Protein AF-A0A7S4VZK6-F1 (afdb_monomer_lite)

Organism: NCBI:txid311494

Foldseek 3Di:
DDDDDDDPDADDEWEKEWEWDQDPVGIDIDIDTDAPCVRCVVQQQWWWWKKKKFWDDPDPCCVVPPPPPDDIWIKMWTAIPNNQKIWIWTDDVPYIYIYIYGHPVSVVQCLQAPSVRHGDDDDPDDDRPIDPMDTEDVVNPHHIGGSNVVVVVSD

Structure (mmCIF, N/CA/C/O backbone):
data_AF-A0A7S4VZK6-F1
#
_entry.id   AF-A0A7S4VZK6-F1
#
loop_
_atom_site.group_PDB
_atom_site.id
_atom_site.type_symbol
_atom_site.label_atom_id
_atom_site.label_alt_id
_atom_site.label_comp_id
_atom_site.label_asym_id
_atom_site.label_entity_id
_atom_site.label_seq_id
_atom_site.pdbx_PDB_ins_code
_atom_site.Cartn_x
_atom_site.Cartn_y
_atom_site.Cartn_z
_atom_site.occupancy
_atom_site.B_iso_or_equiv
_atom_site.auth_seq_id
_atom_site.auth_comp_id
_atom_site.auth_asym_id
_atom_site.auth_atom_id
_atom_site.pdbx_PDB_model_num
ATOM 1 N N . ALA A 1 1 ? 30.284 16.321 28.742 1.00 43.38 1 ALA A N 1
ATOM 2 C CA . ALA A 1 1 ? 28.969 16.640 28.155 1.00 43.38 1 ALA A CA 1
ATOM 3 C C . ALA A 1 1 ? 28.999 16.219 26.691 1.00 43.38 1 ALA A C 1
ATOM 5 O O . ALA A 1 1 ? 29.716 16.834 25.916 1.00 43.38 1 ALA A O 1
ATOM 6 N N . GLY A 1 2 ? 28.352 15.102 26.349 1.00 39.62 2 GLY A N 1
ATOM 7 C CA . GLY A 1 2 ? 28.251 14.635 24.964 1.00 39.62 2 GLY A CA 1
ATOM 8 C C . GLY A 1 2 ? 27.077 15.323 24.277 1.00 39.62 2 GLY A C 1
ATOM 9 O O . GLY A 1 2 ? 25.984 15.356 24.839 1.00 39.62 2 GLY A O 1
ATOM 10 N N . ALA A 1 3 ? 27.309 15.902 23.101 1.00 39.16 3 ALA A N 1
ATOM 11 C CA . ALA A 1 3 ? 26.239 16.422 22.262 1.00 39.16 3 ALA A CA 1
ATOM 12 C C . ALA A 1 3 ? 25.352 15.256 21.781 1.00 39.16 3 ALA A C 1
ATOM 14 O O . ALA A 1 3 ? 25.894 14.203 21.429 1.00 39.16 3 ALA A O 1
ATOM 15 N N . PRO A 1 4 ? 24.017 15.404 21.752 1.00 44.56 4 PRO A N 1
ATOM 16 C CA . PRO A 1 4 ? 23.155 14.423 21.111 1.00 44.56 4 PRO A CA 1
ATOM 17 C C . PRO A 1 4 ? 23.521 14.372 19.625 1.00 44.56 4 PRO A C 1
ATOM 19 O O . PRO A 1 4 ? 23.478 15.388 18.931 1.00 44.56 4 PRO A O 1
ATOM 22 N N . GLY A 1 5 ? 23.952 13.196 19.165 1.00 41.06 5 GLY A N 1
ATOM 23 C CA . GLY A 1 5 ? 24.330 12.971 17.776 1.00 41.06 5 GLY A CA 1
ATOM 24 C C . GLY A 1 5 ? 23.175 13.345 16.857 1.00 41.06 5 GLY A C 1
ATOM 25 O O . GLY A 1 5 ? 22.065 12.839 17.020 1.00 41.06 5 GLY A O 1
ATOM 26 N N . ALA A 1 6 ? 23.442 14.246 15.912 1.00 45.28 6 ALA A N 1
ATOM 27 C CA . ALA A 1 6 ? 22.531 14.541 14.823 1.00 45.28 6 ALA A CA 1
ATOM 28 C C . ALA A 1 6 ? 22.224 13.224 14.100 1.00 45.28 6 ALA A C 1
ATOM 30 O O . ALA A 1 6 ? 23.112 12.611 13.504 1.00 45.28 6 ALA A O 1
ATOM 31 N N . GLY A 1 7 ? 20.978 12.762 14.216 1.00 47.03 7 GLY A N 1
ATOM 32 C CA . GLY A 1 7 ? 20.485 11.662 13.400 1.00 47.03 7 GLY A CA 1
ATOM 33 C C . GLY A 1 7 ? 20.680 11.991 11.915 1.00 47.03 7 GLY A C 1
ATOM 34 O O . GLY A 1 7 ? 20.760 13.170 11.556 1.00 47.03 7 GLY A O 1
ATOM 35 N N . PRO A 1 8 ? 2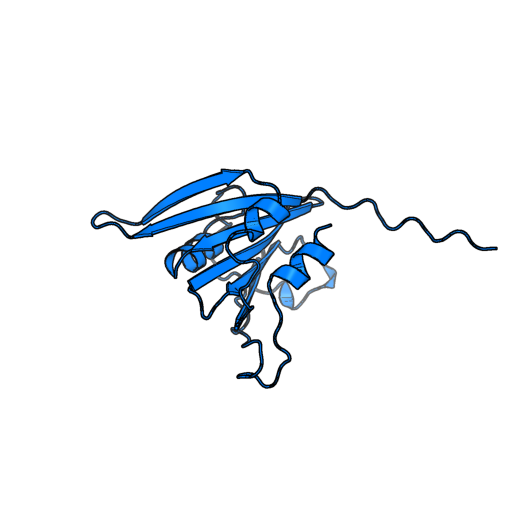0.796 10.975 11.043 1.00 48.97 8 PRO A N 1
ATOM 36 C CA . PRO A 1 8 ? 20.889 11.212 9.608 1.00 48.97 8 PRO A CA 1
ATOM 37 C C . PRO A 1 8 ? 19.735 12.117 9.165 1.00 48.97 8 PRO A C 1
ATOM 39 O O . PRO A 1 8 ? 18.604 11.928 9.616 1.00 48.97 8 PRO A O 1
ATOM 42 N N . ALA A 1 9 ? 20.033 13.101 8.310 1.00 46.31 9 ALA A N 1
ATOM 43 C CA . ALA A 1 9 ? 19.025 14.009 7.774 1.00 46.31 9 ALA A CA 1
ATOM 44 C C . ALA A 1 9 ? 17.827 13.196 7.246 1.00 46.31 9 ALA A C 1
ATOM 46 O O . ALA A 1 9 ? 18.053 12.199 6.543 1.00 46.31 9 ALA A O 1
ATOM 47 N N . PRO A 1 10 ? 16.580 13.566 7.596 1.00 52.97 10 PRO A N 1
ATOM 48 C CA . PRO A 1 10 ? 15.405 12.872 7.095 1.00 52.97 10 PRO A CA 1
ATOM 49 C C . PRO A 1 10 ? 15.469 12.861 5.567 1.00 52.97 10 PRO A C 1
ATOM 51 O O . PRO A 1 10 ? 15.632 13.895 4.919 1.00 52.97 10 PRO A O 1
ATOM 54 N N . ARG A 1 11 ? 15.449 11.654 5.001 1.00 62.22 11 ARG A N 1
ATOM 55 C CA . ARG A 1 11 ? 15.475 11.439 3.555 1.00 62.22 11 ARG A CA 1
ATOM 56 C C . ARG A 1 11 ? 14.173 11.966 2.957 1.00 62.22 11 ARG A C 1
ATOM 58 O O . ARG A 1 11 ? 13.123 11.862 3.581 1.00 62.22 11 ARG A O 1
ATOM 65 N N . GLU A 1 12 ? 14.251 12.510 1.748 1.00 65.38 12 GLU A N 1
ATOM 66 C CA . GLU A 1 12 ? 13.095 13.035 1.020 1.00 65.38 12 GLU A CA 1
ATOM 67 C C . GLU A 1 12 ? 12.010 11.952 0.872 1.00 65.38 12 GLU A C 1
ATOM 69 O O . GLU A 1 12 ? 12.286 10.839 0.421 1.00 65.38 12 GLU A O 1
ATOM 74 N N . VAL A 1 13 ? 10.781 12.252 1.301 1.00 61.28 13 VAL A N 1
ATOM 75 C CA . VAL A 1 13 ? 9.645 11.322 1.237 1.00 61.28 13 VAL A CA 1
ATOM 76 C C . VAL A 1 13 ? 8.732 11.747 0.083 1.00 61.28 13 VAL A C 1
ATOM 78 O O . VAL A 1 13 ? 8.066 12.779 0.159 1.00 61.28 13 VAL A O 1
ATOM 81 N N . GLU A 1 14 ? 8.677 10.953 -0.987 1.00 74.69 14 GLU A N 1
ATOM 82 C CA . GLU A 1 14 ? 7.776 11.171 -2.125 1.00 74.69 14 GLU A CA 1
ATOM 83 C C . GLU A 1 14 ? 6.373 10.666 -1.755 1.00 74.69 14 GLU A C 1
ATOM 85 O O . GLU A 1 14 ? 6.164 9.479 -1.539 1.00 74.69 14 GLU A O 1
ATOM 90 N N . CYS A 1 15 ? 5.376 11.543 -1.660 1.00 80.38 15 CYS A N 1
ATOM 91 C CA . CYS A 1 15 ? 4.028 11.152 -1.244 1.00 80.38 15 CYS A CA 1
ATOM 92 C C . CYS A 1 15 ? 3.012 11.371 -2.370 1.00 80.38 15 CYS A C 1
ATOM 94 O O . CYS A 1 15 ? 2.959 12.416 -3.021 1.00 80.38 15 CYS A O 1
ATOM 96 N N . SER A 1 16 ? 2.178 10.364 -2.607 1.00 81.19 16 SER A N 1
ATOM 97 C CA . SER A 1 16 ? 1.177 10.357 -3.663 1.00 81.19 16 SER A CA 1
ATOM 98 C C . SER A 1 16 ? -0.162 9.821 -3.161 1.00 81.19 16 SER A C 1
ATOM 100 O O . SER A 1 16 ? -0.243 8.880 -2.374 1.00 81.19 16 SER A O 1
ATOM 102 N N . ARG A 1 17 ? -1.249 10.443 -3.610 1.00 84.81 17 ARG A N 1
ATOM 103 C CA . ARG A 1 17 ? -2.619 9.971 -3.389 1.00 84.81 17 ARG A CA 1
ATOM 104 C C . ARG A 1 17 ? -3.144 9.381 -4.677 1.00 84.81 17 ARG A C 1
ATOM 106 O O . ARG A 1 17 ? -3.035 10.032 -5.715 1.00 84.81 17 ARG A O 1
ATOM 113 N N . VAL A 1 18 ? -3.741 8.201 -4.594 1.00 78.31 18 VAL A N 1
ATOM 114 C CA . VAL A 1 18 ? -4.356 7.497 -5.713 1.00 78.31 18 VAL A CA 1
ATOM 115 C C . VAL A 1 18 ? -5.803 7.171 -5.369 1.00 78.31 18 VAL A C 1
ATOM 117 O O . VAL A 1 18 ? -6.092 6.306 -4.550 1.00 78.31 18 VAL A O 1
ATOM 120 N N . GLU A 1 19 ? -6.736 7.858 -6.009 1.00 81.75 19 GLU A N 1
ATOM 121 C CA . GLU A 1 19 ? -8.152 7.505 -5.927 1.00 81.75 19 GLU A CA 1
ATOM 122 C C . GLU A 1 19 ? -8.478 6.533 -7.049 1.00 81.75 19 GLU A C 1
ATOM 124 O O . GLU A 1 19 ? -8.148 6.790 -8.208 1.00 81.75 19 GLU A O 1
ATOM 129 N N . VAL A 1 20 ? -9.086 5.409 -6.676 1.00 73.12 20 VAL A N 1
ATOM 130 C CA . VAL A 1 20 ? -9.465 4.355 -7.606 1.00 73.12 20 VAL A CA 1
ATOM 131 C C . VAL A 1 20 ? -10.976 4.200 -7.566 1.00 73.12 20 VAL A C 1
ATOM 133 O O . VAL A 1 20 ? -11.533 3.762 -6.560 1.00 73.12 20 VAL A O 1
ATOM 136 N N . GLU A 1 21 ? -11.634 4.586 -8.652 1.00 75.38 21 GLU A N 1
ATOM 137 C CA . GLU A 1 21 ? -13.078 4.450 -8.827 1.00 75.38 21 GLU A CA 1
ATOM 138 C C . GLU A 1 21 ? -13.357 3.296 -9.794 1.00 75.38 21 GLU A C 1
ATOM 140 O O . GLU A 1 21 ? -12.789 3.223 -10.886 1.00 75.38 21 GLU A O 1
ATOM 145 N N . LEU A 1 22 ? -14.224 2.372 -9.378 1.00 61.78 22 LEU A N 1
ATOM 146 C CA . LEU A 1 22 ? -14.746 1.325 -10.252 1.00 61.78 22 LEU A CA 1
ATOM 147 C C . LEU A 1 22 ? -15.933 1.909 -11.021 1.00 61.78 22 LEU A C 1
ATOM 149 O O . LEU A 1 22 ? -16.965 2.193 -10.419 1.00 61.78 22 LEU A O 1
ATOM 153 N N . GLY A 1 23 ? -15.767 2.107 -12.326 1.00 63.72 23 GLY A N 1
ATOM 154 C CA . GLY A 1 23 ? -16.846 2.480 -13.237 1.00 63.72 23 GLY A CA 1
ATOM 155 C C . GLY A 1 23 ? -17.241 1.323 -14.154 1.00 63.72 23 GLY A C 1
ATOM 156 O O . GLY A 1 23 ? -16.505 0.345 -14.303 1.00 63.72 23 GLY A O 1
ATOM 157 N N . ASP A 1 24 ? -18.376 1.474 -14.835 1.00 59.81 24 ASP A N 1
ATOM 158 C CA . ASP A 1 24 ? -18.939 0.468 -15.751 1.00 59.81 24 ASP A CA 1
ATOM 159 C C . ASP A 1 24 ? -18.035 0.154 -16.965 1.00 59.81 24 ASP A C 1
ATOM 161 O O . ASP A 1 24 ? -18.227 -0.852 -17.644 1.00 59.81 24 ASP A O 1
ATOM 165 N N . GLN A 1 25 ? -17.024 0.993 -17.234 1.00 54.47 25 GLN A N 1
ATOM 166 C CA . GLN A 1 25 ? -16.047 0.833 -18.324 1.00 54.47 25 GLN A CA 1
ATOM 167 C C . GLN A 1 25 ? -14.613 0.550 -17.843 1.00 54.47 25 GLN A C 1
ATOM 169 O O . GLN A 1 25 ? -13.675 0.571 -18.640 1.00 54.47 25 GLN A O 1
ATOM 174 N N . GLY A 1 26 ? -14.424 0.279 -16.549 1.00 62.59 26 GLY A N 1
ATOM 175 C CA . GLY A 1 26 ? -13.121 -0.038 -15.972 1.00 62.59 26 GLY A CA 1
ATOM 176 C C . GLY A 1 26 ? -12.743 0.834 -14.778 1.00 62.59 26 GLY A C 1
ATOM 177 O O . GLY A 1 26 ? -13.566 1.485 -14.141 1.00 62.59 26 GLY A O 1
ATOM 178 N N . CYS A 1 27 ? -11.460 0.789 -14.441 1.00 66.88 27 CYS A N 1
ATOM 179 C CA .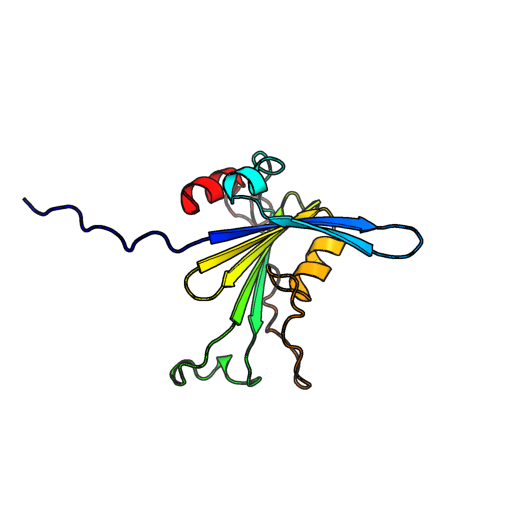 CYS A 1 27 ? -10.892 1.384 -13.241 1.00 66.88 27 CYS A CA 1
ATOM 180 C C . CYS A 1 27 ? -10.337 2.784 -13.550 1.00 66.88 27 CYS A C 1
ATOM 182 O O . CYS A 1 27 ? -9.306 2.902 -14.213 1.00 66.88 27 CYS A O 1
ATOM 184 N N . LEU A 1 28 ? -10.989 3.844 -13.062 1.00 78.00 28 LEU A N 1
ATOM 185 C CA . LEU A 1 28 ? -10.470 5.209 -13.166 1.00 78.00 28 LEU A CA 1
ATOM 186 C C . LEU A 1 28 ? -9.478 5.465 -12.027 1.00 78.00 28 LEU A C 1
ATOM 188 O O . LEU A 1 28 ? -9.832 5.363 -10.854 1.00 78.00 28 LEU A O 1
ATOM 192 N N . VAL A 1 29 ? -8.241 5.820 -12.378 1.00 74.19 29 VAL A N 1
ATOM 193 C CA . VAL A 1 29 ? -7.164 6.104 -11.419 1.00 74.19 29 VAL A CA 1
ATOM 194 C C . VAL A 1 29 ? -6.806 7.587 -11.473 1.00 74.19 29 VAL A C 1
ATOM 196 O O . VAL A 1 29 ? -6.412 8.100 -12.520 1.00 74.19 29 VAL A O 1
ATOM 199 N N . ARG A 1 30 ? -6.906 8.291 -10.341 1.00 80.81 30 ARG A N 1
ATOM 200 C CA . ARG A 1 30 ? -6.532 9.710 -10.216 1.00 80.81 30 ARG A CA 1
ATOM 201 C C . ARG A 1 30 ? -5.357 9.857 -9.257 1.00 80.81 30 ARG A C 1
ATOM 203 O O . ARG A 1 30 ? -5.508 9.594 -8.066 1.00 80.81 30 ARG A O 1
ATOM 210 N N . ARG A 1 31 ? -4.202 10.311 -9.763 1.00 76.38 31 ARG A N 1
ATOM 211 C CA . ARG A 1 31 ? -2.975 10.522 -8.973 1.00 76.38 31 ARG A CA 1
ATOM 212 C C . ARG A 1 31 ? -2.746 12.004 -8.669 1.00 76.38 31 ARG A C 1
ATOM 214 O O . ARG A 1 31 ? -2.907 12.851 -9.545 1.00 76.38 31 ARG A O 1
ATOM 221 N N . ARG A 1 32 ? -2.339 12.319 -7.437 1.00 78.88 32 ARG A N 1
ATOM 222 C CA . ARG A 1 32 ? -1.903 13.664 -7.014 1.00 78.88 32 ARG A CA 1
ATOM 223 C C . ARG A 1 32 ? -0.641 13.571 -6.161 1.00 78.88 32 ARG A C 1
ATOM 225 O O . ARG A 1 32 ? -0.560 12.689 -5.309 1.00 78.88 32 ARG A O 1
ATOM 232 N N . ALA A 1 33 ? 0.300 14.492 -6.359 1.00 75.69 33 ALA A N 1
ATOM 233 C CA . ALA A 1 33 ? 1.413 14.691 -5.433 1.00 75.69 33 ALA A CA 1
ATOM 234 C C . ALA A 1 33 ? 0.900 15.428 -4.184 1.00 75.69 33 ALA A C 1
ATOM 236 O O . ALA A 1 33 ? 0.199 16.433 -4.301 1.00 75.69 33 ALA A O 1
ATOM 237 N N . ALA A 1 34 ? 1.203 14.914 -2.996 1.00 74.19 34 ALA A N 1
ATOM 238 C CA . ALA A 1 34 ? 0.824 15.508 -1.713 1.00 74.19 34 ALA A CA 1
ATOM 239 C C . ALA A 1 34 ? 1.979 15.332 -0.725 1.00 74.19 34 ALA A C 1
ATOM 241 O O . ALA A 1 34 ? 2.834 14.497 -0.964 1.00 74.19 34 ALA A O 1
ATOM 242 N N . CYS A 1 35 ? 2.019 16.067 0.387 1.00 79.44 35 CYS A N 1
ATOM 243 C CA . CYS A 1 35 ? 2.913 15.703 1.491 1.00 79.44 35 CYS A CA 1
ATOM 244 C C . CYS A 1 35 ? 2.335 14.519 2.286 1.00 79.44 35 CYS A C 1
ATOM 246 O O . CYS A 1 35 ? 1.130 14.260 2.236 1.00 79.44 35 CYS A O 1
ATOM 248 N N . ALA A 1 36 ? 3.182 13.818 3.042 1.00 79.81 36 ALA A N 1
ATOM 249 C CA . ALA A 1 36 ? 2.797 12.635 3.811 1.00 79.81 36 ALA A CA 1
ATOM 250 C C . ALA A 1 36 ? 1.651 12.908 4.801 1.00 79.81 36 ALA A C 1
ATOM 252 O O . ALA A 1 36 ? 0.671 12.168 4.858 1.00 79.81 36 ALA A O 1
ATOM 253 N N . GLU A 1 37 ? 1.726 14.019 5.534 1.00 79.19 37 GLU A N 1
ATOM 254 C CA . GLU A 1 37 ? 0.691 14.419 6.493 1.00 79.19 37 GLU A CA 1
ATOM 255 C C . GLU A 1 37 ? -0.646 14.730 5.808 1.00 79.19 37 GLU A C 1
ATOM 257 O O . GLU A 1 37 ? -1.707 14.284 6.245 1.00 79.19 37 GLU A O 1
ATOM 262 N N . ALA A 1 38 ? -0.614 15.473 4.697 1.00 81.31 38 ALA A N 1
ATOM 263 C CA . ALA A 1 38 ? -1.823 15.776 3.937 1.00 81.31 38 ALA A CA 1
ATOM 264 C C . ALA A 1 38 ? -2.422 14.517 3.303 1.00 81.31 38 ALA A C 1
ATOM 266 O O . ALA A 1 38 ? -3.644 14.418 3.192 1.00 81.31 38 ALA A O 1
ATOM 267 N N . LEU A 1 39 ? -1.576 13.557 2.918 1.00 84.44 39 LEU A N 1
ATOM 268 C CA . LEU A 1 39 ? -1.994 12.278 2.362 1.00 84.44 39 LEU A CA 1
ATOM 269 C C . LEU A 1 39 ? -2.788 11.456 3.383 1.00 84.44 39 LEU A C 1
ATOM 271 O O . LEU A 1 39 ? -3.837 10.913 3.047 1.00 84.44 39 LEU A O 1
ATOM 275 N N . LEU A 1 40 ? -2.315 11.395 4.630 1.00 86.62 40 LEU A N 1
ATOM 276 C CA . LEU A 1 40 ? -2.906 10.571 5.688 1.00 86.62 40 LEU A CA 1
ATOM 277 C C . LEU A 1 40 ? -4.127 11.205 6.372 1.00 86.62 40 LEU A C 1
ATOM 279 O O . LEU A 1 40 ? -4.796 10.536 7.161 1.00 86.62 40 LEU A O 1
ATOM 283 N N . ARG A 1 41 ? -4.463 12.461 6.050 1.00 87.31 41 ARG A N 1
ATOM 284 C CA . ARG A 1 41 ? -5.560 13.221 6.675 1.00 87.31 41 ARG A CA 1
ATOM 285 C C . ARG A 1 41 ? -6.884 12.455 6.718 1.00 87.31 41 ARG A C 1
ATOM 287 O O . ARG A 1 41 ? -7.529 12.418 7.763 1.00 87.31 41 ARG A O 1
ATOM 294 N N . ASP A 1 42 ? -7.256 11.819 5.611 1.00 86.25 42 ASP A N 1
ATOM 295 C CA . ASP A 1 42 ? -8.561 11.158 5.454 1.00 86.25 42 ASP A CA 1
ATOM 296 C C . ASP A 1 42 ? -8.661 9.830 6.216 1.00 86.25 42 ASP A C 1
ATOM 298 O O . ASP A 1 42 ? -9.756 9.332 6.467 1.00 86.25 42 ASP A O 1
ATOM 302 N N . VAL A 1 43 ? -7.518 9.264 6.603 1.00 89.44 43 VAL A N 1
ATOM 303 C CA . VAL A 1 43 ? -7.408 7.967 7.284 1.00 89.44 43 VAL A CA 1
ATOM 304 C C . VAL A 1 43 ? -6.815 8.096 8.685 1.00 89.44 43 VAL A C 1
ATOM 306 O O . VAL A 1 43 ? -6.560 7.098 9.349 1.00 89.44 43 VAL A O 1
ATOM 309 N N . ARG A 1 44 ? -6.614 9.316 9.191 1.00 88.00 44 ARG A N 1
ATOM 310 C CA . ARG A 1 44 ? -5.930 9.572 10.468 1.00 88.00 44 ARG A CA 1
ATOM 311 C C . ARG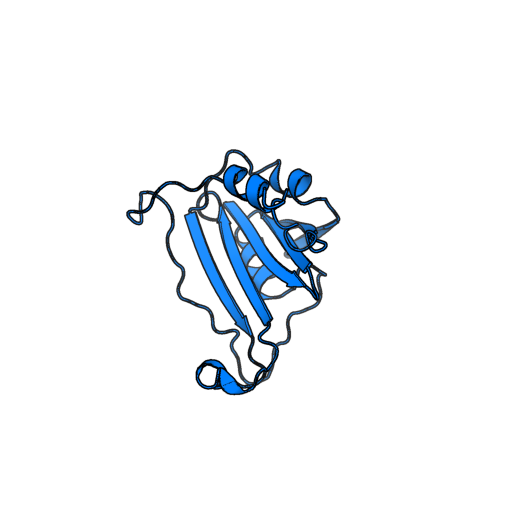 A 1 44 ? -6.584 8.873 11.666 1.00 88.00 44 ARG A C 1
ATOM 313 O O . ARG A 1 44 ? -5.889 8.400 12.568 1.00 88.00 44 ARG A O 1
ATOM 320 N N . GLY A 1 45 ? -7.917 8.802 11.669 1.00 89.62 45 GLY A N 1
ATOM 321 C CA . GLY A 1 45 ? -8.716 8.124 12.699 1.00 89.62 45 GLY A CA 1
ATOM 322 C C . GLY A 1 45 ? -8.796 6.601 12.544 1.00 89.62 45 GLY A C 1
ATOM 323 O O . GLY A 1 45 ? -9.239 5.913 13.466 1.00 89.62 45 GLY A O 1
ATOM 324 N N . SER A 1 46 ? -8.355 6.078 11.404 1.00 92.88 46 SER A N 1
ATOM 325 C CA . SER A 1 46 ? -8.451 4.671 11.038 1.00 92.88 46 SER A CA 1
ATOM 326 C C . SER A 1 46 ? -7.359 3.819 11.682 1.00 92.88 46 SER A C 1
ATOM 328 O O . SER A 1 46 ? -6.390 4.313 12.277 1.00 92.88 46 SER A O 1
ATOM 330 N N . SER A 1 47 ? -7.518 2.499 11.589 1.00 92.69 47 SER A N 1
ATOM 331 C CA . SER A 1 47 ? -6.551 1.531 12.120 1.00 92.69 47 SER A CA 1
ATOM 332 C C . SER A 1 47 ? -6.010 0.611 11.036 1.00 92.69 47 SER A C 1
ATOM 334 O O . SER A 1 47 ? -6.735 0.207 10.127 1.00 92.69 47 SER A O 1
ATOM 336 N N . PHE A 1 48 ? -4.746 0.222 11.181 1.00 92.62 48 PHE A N 1
ATOM 337 C CA . PHE A 1 48 ? -4.174 -0.844 10.370 1.00 92.62 48 PHE A CA 1
ATOM 338 C C . PHE A 1 48 ? -4.765 -2.191 10.789 1.00 92.62 48 PHE A C 1
ATOM 340 O O . PHE A 1 48 ? -4.919 -2.488 11.975 1.00 92.62 48 PHE A O 1
ATOM 347 N N . THR A 1 49 ? -5.107 -2.999 9.795 1.00 93.50 49 THR A N 1
ATOM 348 C CA . THR A 1 49 ? -5.823 -4.276 9.952 1.00 93.50 49 THR A CA 1
ATOM 349 C C . THR A 1 49 ? -5.095 -5.448 9.312 1.00 93.50 49 THR A C 1
ATOM 351 O O . THR A 1 49 ? -5.328 -6.600 9.681 1.00 93.50 49 THR A O 1
ATOM 354 N N . GLY A 1 50 ? -4.161 -5.160 8.415 1.00 92.12 50 GLY A N 1
ATOM 355 C CA . GLY A 1 50 ? -3.274 -6.147 7.837 1.00 92.12 50 GLY A CA 1
ATOM 356 C C . GLY A 1 50 ? -2.109 -5.482 7.129 1.00 92.12 50 GLY A C 1
ATOM 357 O O . GLY A 1 50 ? -2.121 -4.272 6.891 1.00 92.12 50 GLY A O 1
ATOM 358 N N . TYR A 1 51 ? -1.100 -6.273 6.800 1.00 91.06 51 TYR A N 1
ATOM 359 C CA . TYR A 1 51 ? -0.050 -5.853 5.889 1.00 91.06 51 TYR A CA 1
ATOM 360 C C . TYR A 1 51 ? 0.427 -7.025 5.035 1.00 91.06 51 TYR A C 1
ATOM 362 O O . TYR A 1 51 ? 0.331 -8.190 5.435 1.00 91.06 51 TYR A O 1
ATOM 370 N N . VAL A 1 52 ? 0.945 -6.692 3.859 1.00 89.31 52 VAL A N 1
ATOM 371 C CA . VAL A 1 52 ? 1.595 -7.618 2.934 1.00 89.31 52 VAL A CA 1
ATOM 372 C C . VAL A 1 52 ? 2.893 -6.974 2.470 1.00 89.31 52 VAL A C 1
ATOM 374 O O . VAL A 1 52 ? 2.881 -5.842 1.987 1.00 89.31 52 VAL A O 1
ATOM 377 N N . GLU A 1 53 ? 4.008 -7.681 2.621 1.00 86.25 53 GLU A N 1
ATOM 378 C CA . GLU A 1 53 ? 5.304 -7.260 2.088 1.00 86.25 53 GLU A CA 1
ATOM 379 C C . GLU A 1 53 ? 5.551 -7.923 0.731 1.00 86.25 53 GLU A C 1
ATOM 381 O O . GLU A 1 53 ? 5.269 -9.107 0.535 1.00 86.25 53 GLU A O 1
ATOM 386 N N . TYR A 1 54 ? 6.103 -7.153 -0.196 1.00 82.06 54 TYR A N 1
ATOM 387 C CA . TYR A 1 54 ? 6.484 -7.577 -1.529 1.00 82.06 54 TYR A CA 1
ATOM 388 C C . TYR A 1 54 ? 7.978 -7.343 -1.703 1.00 82.06 54 TYR A C 1
ATOM 390 O O . TYR A 1 54 ? 8.465 -6.231 -1.496 1.00 82.06 54 TYR A O 1
ATOM 398 N N . ARG A 1 55 ? 8.710 -8.377 -2.122 1.00 76.94 55 ARG A N 1
ATOM 399 C CA . ARG A 1 55 ? 10.138 -8.273 -2.456 1.00 76.94 55 ARG A CA 1
ATOM 400 C C . ARG A 1 55 ? 10.373 -8.658 -3.903 1.00 76.94 55 ARG A C 1
ATOM 402 O O . ARG A 1 55 ? 10.140 -9.797 -4.296 1.00 76.94 55 ARG A O 1
ATOM 409 N N . GLN A 1 56 ? 10.836 -7.714 -4.705 1.00 68.00 56 GLN A N 1
ATOM 410 C CA . GLN A 1 56 ? 11.252 -7.966 -6.075 1.00 68.00 56 GLN A CA 1
ATOM 411 C C . GLN A 1 56 ? 12.727 -8.322 -6.111 1.00 68.00 56 GLN A C 1
ATOM 413 O O . GLN A 1 56 ? 13.589 -7.564 -5.664 1.00 68.00 56 GLN A O 1
ATOM 418 N N . HIS A 1 57 ? 13.001 -9.482 -6.693 1.00 62.03 57 HIS A N 1
ATOM 419 C CA . HIS A 1 57 ? 14.345 -9.934 -6.988 1.00 62.03 57 HIS A CA 1
ATOM 420 C C . HIS A 1 57 ? 14.511 -10.024 -8.502 1.00 62.03 57 HIS A C 1
ATOM 422 O O . HIS A 1 57 ? 13.642 -10.551 -9.192 1.00 62.03 57 HIS A O 1
ATOM 428 N N . LEU A 1 58 ? 15.652 -9.559 -9.013 1.00 55.59 58 LEU A N 1
ATOM 429 C CA . LEU A 1 58 ? 16.032 -9.781 -10.412 1.00 55.59 58 LEU A CA 1
ATOM 430 C C . LEU A 1 58 ? 16.279 -11.273 -10.705 1.00 55.59 58 LEU A C 1
ATOM 432 O O . LEU A 1 58 ? 16.125 -11.709 -11.841 1.00 55.59 58 LEU A O 1
ATOM 436 N N . CYS A 1 59 ? 16.606 -12.060 -9.671 1.00 56.25 59 CYS A N 1
ATOM 437 C CA . CYS A 1 59 ? 16.799 -13.506 -9.752 1.00 56.25 59 CYS A CA 1
ATOM 438 C C . CYS A 1 59 ? 15.895 -14.225 -8.732 1.00 56.25 59 CYS A C 1
ATOM 440 O O . CYS A 1 59 ? 15.970 -13.906 -7.542 1.00 56.25 59 CYS A O 1
ATOM 442 N N . PRO A 1 60 ? 15.107 -15.238 -9.137 1.00 53.81 60 PRO A N 1
ATOM 443 C CA . PRO A 1 60 ? 14.119 -15.898 -8.279 1.00 53.81 60 PRO A CA 1
ATOM 444 C C . PRO A 1 60 ? 14.702 -16.581 -7.030 1.00 53.81 60 PRO A C 1
ATOM 446 O O . PRO A 1 60 ? 13.957 -16.822 -6.093 1.00 53.81 60 PRO A O 1
ATOM 449 N N . PHE A 1 61 ? 16.018 -16.814 -6.955 1.00 57.72 61 PHE A N 1
ATOM 450 C CA . PHE A 1 61 ? 16.705 -17.435 -5.808 1.00 57.72 61 PHE A CA 1
ATOM 451 C C . PHE A 1 61 ? 17.543 -16.461 -4.964 1.00 57.72 61 PHE A C 1
ATOM 453 O O . PHE A 1 61 ? 18.184 -16.867 -3.996 1.00 57.72 61 PHE A O 1
ATOM 460 N N . ALA A 1 62 ? 17.551 -15.167 -5.301 1.00 57.88 62 ALA A N 1
ATOM 461 C CA . ALA A 1 62 ? 18.393 -14.182 -4.616 1.00 57.88 62 ALA A CA 1
ATOM 462 C C . ALA A 1 62 ? 18.034 -13.998 -3.128 1.00 57.88 62 ALA A C 1
ATOM 464 O O . ALA A 1 62 ? 18.861 -13.532 -2.351 1.00 57.88 62 ALA A O 1
ATOM 465 N N . HIS A 1 63 ? 16.836 -14.414 -2.708 1.00 52.59 63 HIS A N 1
ATOM 466 C CA . HIS A 1 63 ? 16.402 -14.396 -1.311 1.00 52.59 63 HIS A CA 1
ATOM 467 C C . HIS A 1 63 ? 17.215 -15.332 -0.396 1.00 52.59 63 HIS A C 1
ATOM 469 O O . HIS A 1 63 ? 17.230 -15.129 0.816 1.00 52.59 63 HIS A O 1
ATOM 475 N N . HIS A 1 64 ? 17.930 -16.314 -0.958 1.00 52.31 64 HIS A N 1
ATOM 476 C CA . HIS A 1 64 ? 18.851 -17.187 -0.221 1.00 52.31 64 HIS A CA 1
ATOM 477 C C . HIS A 1 64 ? 20.303 -16.693 -0.219 1.00 52.31 64 HIS A C 1
ATOM 479 O O . HIS A 1 64 ? 21.150 -17.290 0.441 1.00 52.31 64 HIS A O 1
ATOM 485 N N . LEU A 1 65 ? 20.607 -15.613 -0.945 1.00 53.44 65 LEU A N 1
ATOM 486 C CA . LEU A 1 65 ? 21.970 -15.123 -1.152 1.00 53.44 65 LEU A CA 1
ATOM 487 C C . LEU A 1 65 ? 22.096 -13.646 -0.732 1.00 53.44 65 LEU A C 1
ATOM 489 O O . LEU A 1 65 ? 22.384 -12.790 -1.573 1.00 53.44 65 LEU A O 1
ATOM 493 N N . PRO A 1 66 ? 21.923 -13.323 0.569 1.00 49.94 66 PRO A N 1
ATOM 494 C CA . PRO A 1 66 ? 22.039 -11.951 1.078 1.00 49.94 66 PRO A CA 1
ATOM 495 C C . PRO A 1 66 ? 23.429 -11.323 0.851 1.00 49.94 66 PRO A C 1
ATOM 497 O O . PRO A 1 66 ? 23.572 -10.107 0.915 1.00 49.94 66 PRO A O 1
ATOM 500 N N . ALA A 1 67 ? 24.447 -12.133 0.541 1.00 54.12 67 ALA A N 1
ATOM 501 C CA . ALA A 1 67 ? 25.827 -11.702 0.326 1.00 54.12 67 ALA A CA 1
ATOM 502 C C . ALA A 1 67 ? 26.081 -10.954 -0.999 1.00 54.12 67 ALA A C 1
ATOM 504 O O . ALA A 1 67 ? 27.134 -10.342 -1.148 1.00 54.12 67 ALA A O 1
ATOM 505 N N . LEU A 1 68 ? 25.158 -10.993 -1.968 1.00 55.97 68 LEU A N 1
ATOM 506 C CA . LEU A 1 68 ? 25.409 -10.455 -3.314 1.00 55.97 68 LEU A CA 1
ATOM 507 C C . LEU A 1 68 ? 25.134 -8.950 -3.468 1.00 55.97 68 LEU A C 1
ATOM 509 O O . LEU A 1 68 ? 25.374 -8.411 -4.544 1.00 55.97 68 LEU A O 1
ATOM 513 N N . GLY A 1 69 ? 24.624 -8.267 -2.435 1.00 49.94 69 GLY A N 1
ATOM 514 C CA . GLY A 1 69 ? 24.425 -6.808 -2.466 1.00 49.94 69 GLY A CA 1
ATOM 515 C C . GLY A 1 69 ? 23.511 -6.304 -3.592 1.00 49.94 69 GLY A C 1
ATOM 516 O O . GLY A 1 69 ? 23.558 -5.128 -3.943 1.00 49.94 69 GLY A O 1
ATOM 517 N N . LEU A 1 70 ? 22.698 -7.184 -4.187 1.00 54.25 70 LEU A N 1
ATOM 518 C CA . LEU A 1 70 ? 21.805 -6.821 -5.283 1.00 54.25 70 LEU A CA 1
ATOM 519 C C . LEU A 1 70 ? 20.675 -5.928 -4.750 1.00 54.25 70 LEU A C 1
ATOM 521 O O . LEU A 1 70 ? 20.110 -6.247 -3.700 1.00 54.25 70 LEU A O 1
ATOM 525 N N . PRO A 1 71 ? 20.305 -4.844 -5.456 1.00 52.72 71 PRO A N 1
ATOM 526 C CA . PRO A 1 71 ? 19.198 -3.994 -5.046 1.00 52.72 71 PRO A CA 1
ATOM 527 C C . PRO A 1 71 ? 17.899 -4.808 -5.071 1.00 52.72 71 PRO A C 1
ATOM 529 O O . PRO A 1 71 ? 17.384 -5.173 -6.127 1.00 52.72 71 PRO A O 1
ATOM 532 N N . VAL A 1 72 ? 17.389 -5.128 -3.882 1.00 61.06 72 VAL A N 1
ATOM 533 C CA . VAL A 1 72 ? 16.071 -5.737 -3.695 1.00 61.06 72 VAL A CA 1
ATOM 534 C C . VAL A 1 72 ? 15.074 -4.593 -3.607 1.00 61.06 72 VAL A C 1
ATOM 536 O O . VAL A 1 72 ? 15.087 -3.832 -2.641 1.00 61.06 72 VAL A O 1
ATOM 539 N N . HIS A 1 73 ? 14.213 -4.452 -4.611 1.00 68.00 73 HIS A N 1
ATOM 540 C CA . HIS A 1 73 ? 13.105 -3.509 -4.522 1.00 68.00 73 HIS A CA 1
ATOM 541 C C . HIS A 1 73 ? 12.030 -4.120 -3.625 1.00 68.00 73 HIS A C 1
ATOM 543 O O . HIS A 1 73 ? 11.384 -5.094 -4.008 1.00 68.00 73 HIS A O 1
ATOM 549 N N . SER A 1 74 ? 11.848 -3.581 -2.421 1.00 77.81 74 SER A N 1
ATOM 550 C CA . SER A 1 74 ? 10.770 -3.987 -1.521 1.00 77.81 74 SER A CA 1
ATOM 551 C C . SER A 1 74 ? 9.732 -2.882 -1.348 1.00 77.81 74 SER A C 1
ATOM 553 O O . SER A 1 74 ? 10.048 -1.689 -1.333 1.00 77.81 74 SER A O 1
ATOM 555 N N . PHE A 1 75 ? 8.475 -3.294 -1.223 1.00 86.81 75 PHE A N 1
ATOM 556 C CA . PHE A 1 75 ? 7.366 -2.419 -0.864 1.00 86.81 75 PHE A CA 1
ATOM 557 C C . PHE A 1 75 ? 6.373 -3.165 0.023 1.00 86.81 75 PHE A C 1
ATOM 559 O O . PHE A 1 75 ? 6.252 -4.387 -0.044 1.00 86.81 75 PHE A O 1
ATOM 566 N N . GLY A 1 76 ? 5.667 -2.439 0.878 1.00 89.44 76 GLY A N 1
ATOM 567 C CA . GLY A 1 76 ? 4.637 -2.979 1.754 1.00 89.44 76 GLY A CA 1
ATOM 568 C C . GLY A 1 76 ? 3.298 -2.330 1.459 1.00 89.44 76 GLY A C 1
ATOM 569 O O . GLY A 1 76 ? 3.228 -1.115 1.308 1.00 89.44 76 GLY A O 1
ATOM 570 N N . ILE A 1 77 ? 2.233 -3.124 1.411 1.00 92.44 77 ILE A N 1
ATOM 571 C CA . ILE A 1 77 ? 0.860 -2.623 1.360 1.00 92.44 77 ILE A CA 1
ATOM 572 C C . ILE A 1 77 ? 0.217 -2.873 2.719 1.00 92.44 77 ILE A C 1
ATOM 574 O O . ILE A 1 77 ? 0.103 -4.011 3.172 1.00 92.44 77 ILE A O 1
ATOM 578 N N . LEU A 1 78 ? -0.205 -1.793 3.363 1.00 93.00 78 LEU A N 1
ATOM 579 C CA . LEU A 1 78 ? -0.927 -1.778 4.625 1.00 93.00 78 LEU A CA 1
ATOM 580 C C . LEU A 1 78 ? -2.428 -1.675 4.341 1.00 93.00 78 LEU A C 1
ATOM 582 O O . LEU A 1 78 ? -2.873 -0.757 3.654 1.00 93.00 78 LEU A O 1
ATOM 586 N N . GLU A 1 79 ? -3.213 -2.588 4.904 1.00 93.88 79 GLU A N 1
ATOM 587 C CA . GLU A 1 79 ? -4.674 -2.533 4.879 1.00 93.88 79 GLU A CA 1
ATOM 588 C C . GLU A 1 79 ? -5.179 -1.684 6.044 1.00 93.88 79 GLU A C 1
ATOM 590 O O . GLU A 1 79 ? -4.914 -1.979 7.215 1.00 93.88 79 GLU A O 1
ATOM 595 N N . ILE A 1 80 ? -5.976 -0.671 5.736 1.00 93.50 80 ILE A N 1
ATOM 596 C CA . ILE A 1 80 ? -6.591 0.227 6.708 1.00 93.50 80 ILE A CA 1
ATOM 597 C C . ILE A 1 80 ? -8.099 -0.043 6.720 1.00 93.50 80 ILE A C 1
ATOM 599 O O . ILE A 1 80 ? -8.725 -0.186 5.667 1.00 93.50 80 ILE A O 1
ATOM 603 N N . ASP A 1 81 ? -8.674 -0.146 7.919 1.00 92.31 81 ASP A N 1
ATOM 604 C CA . ASP A 1 81 ? -10.101 -0.407 8.146 1.00 92.31 81 ASP A CA 1
ATOM 605 C C . ASP A 1 81 ? -10.646 -1.586 7.315 1.00 92.31 81 ASP A C 1
ATOM 607 O O . ASP A 1 81 ? -11.656 -1.478 6.623 1.00 92.31 81 ASP A O 1
ATOM 611 N N . ARG A 1 82 ? -9.967 -2.739 7.390 1.00 88.56 82 ARG A N 1
ATOM 612 C CA . ARG A 1 82 ? -10.336 -3.994 6.706 1.00 88.56 82 ARG A CA 1
ATOM 613 C C . ARG A 1 82 ? -10.344 -3.873 5.176 1.00 88.56 82 ARG A C 1
ATOM 615 O O . ARG A 1 82 ? -11.189 -4.465 4.512 1.00 88.56 82 ARG A O 1
ATOM 622 N N . GLY A 1 83 ? -9.407 -3.101 4.627 1.00 86.12 83 GLY A N 1
ATOM 623 C CA . GLY A 1 83 ? -9.234 -2.934 3.180 1.00 86.12 83 GLY A CA 1
ATOM 624 C C . GLY A 1 83 ? -10.125 -1.854 2.561 1.00 86.12 83 GLY A C 1
ATOM 625 O O . GLY A 1 83 ? -10.169 -1.726 1.337 1.00 86.12 83 GLY A O 1
ATOM 626 N N . ALA A 1 84 ? -10.812 -1.044 3.376 1.00 89.88 84 ALA A N 1
ATOM 627 C CA . ALA A 1 84 ? -11.475 0.166 2.889 1.00 89.88 84 ALA A CA 1
ATOM 628 C C . ALA A 1 84 ? -10.461 1.144 2.272 1.00 89.88 84 ALA A C 1
ATOM 630 O O . ALA A 1 84 ? -10.765 1.824 1.289 1.00 89.88 84 ALA A O 1
ATOM 631 N N . TRP A 1 85 ? -9.244 1.165 2.820 1.00 92.44 85 TRP A N 1
ATOM 632 C CA . TRP A 1 85 ? -8.102 1.902 2.299 1.00 92.44 85 TRP A CA 1
ATOM 633 C C . TRP A 1 85 ? -6.853 1.020 2.276 1.00 92.44 85 TRP A C 1
ATOM 635 O O . TRP A 1 85 ? -6.704 0.096 3.077 1.00 92.44 85 TRP A O 1
ATOM 645 N N . HIS A 1 86 ? -5.941 1.346 1.370 1.00 92.50 86 HIS A N 1
ATOM 646 C CA . HIS A 1 86 ? -4.639 0.717 1.224 1.00 92.50 86 HIS A CA 1
ATOM 647 C C . HIS A 1 86 ? -3.568 1.801 1.224 1.00 92.50 86 HIS A C 1
ATOM 649 O O . HIS A 1 86 ? -3.709 2.814 0.540 1.00 92.50 86 HIS A O 1
ATOM 655 N N . LEU A 1 87 ? -2.504 1.590 1.988 1.00 92.94 87 LEU A N 1
ATOM 656 C CA . LEU A 1 87 ? -1.329 2.451 1.998 1.00 92.94 87 LEU A CA 1
ATOM 657 C C . LEU A 1 87 ? -0.123 1.633 1.544 1.00 92.94 87 LEU A C 1
ATOM 659 O O . LEU A 1 87 ? 0.303 0.720 2.243 1.00 92.94 87 LEU A O 1
ATOM 663 N N . CYS A 1 88 ? 0.424 1.966 0.382 1.00 91.50 88 CYS A N 1
ATOM 664 C CA . CYS A 1 88 ? 1.696 1.436 -0.079 1.00 91.50 88 CYS A CA 1
ATOM 665 C C . CYS A 1 88 ? 2.840 2.288 0.467 1.00 91.50 88 CYS A C 1
ATOM 667 O O . CYS A 1 88 ? 2.794 3.517 0.38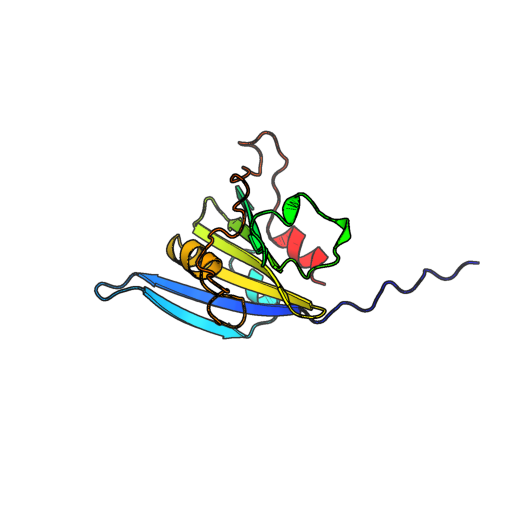7 1.00 91.50 88 CYS A O 1
ATOM 669 N N . VAL A 1 89 ? 3.864 1.620 0.983 1.00 89.19 89 VAL A N 1
ATOM 670 C CA . VAL A 1 89 ? 5.131 2.200 1.426 1.00 89.19 89 VAL A CA 1
ATOM 671 C C . VAL A 1 89 ? 6.238 1.517 0.638 1.00 89.19 89 VAL A C 1
ATOM 673 O O . VAL A 1 89 ? 6.343 0.292 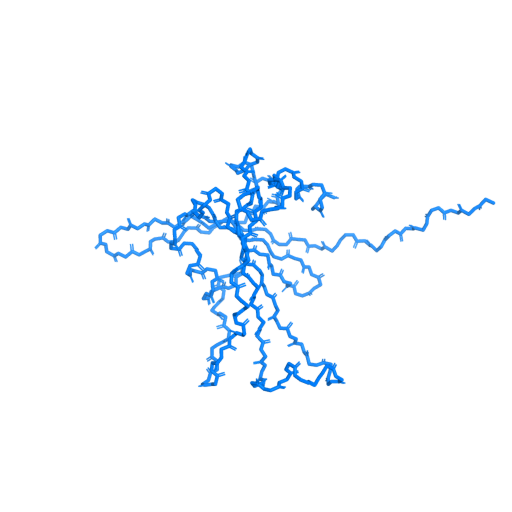0.665 1.00 89.19 89 VAL A O 1
ATOM 676 N N . GLU A 1 90 ? 7.066 2.276 -0.064 1.00 84.69 90 GLU A N 1
ATOM 677 C CA . GLU A 1 90 ? 8.163 1.722 -0.860 1.00 84.69 90 GLU A CA 1
ATOM 678 C C . GLU A 1 90 ? 9.424 2.569 -0.769 1.00 84.69 90 GLU A C 1
ATOM 680 O O . GLU A 1 90 ? 9.355 3.763 -0.506 1.00 84.69 90 GLU A O 1
ATOM 685 N N . SER A 1 91 ? 10.595 1.970 -0.976 1.00 79.44 91 SER A N 1
ATOM 686 C CA . SER A 1 91 ? 11.834 2.747 -1.053 1.00 79.44 91 SER A CA 1
ATOM 687 C C . SER A 1 91 ? 12.027 3.307 -2.460 1.00 79.44 91 SER A C 1
ATOM 689 O O . SER A 1 91 ? 11.903 2.584 -3.449 1.00 79.44 91 SER A O 1
ATOM 691 N N . VAL A 1 92 ? 12.352 4.598 -2.549 1.00 75.88 92 VAL A N 1
ATOM 692 C CA . VAL A 1 92 ? 12.497 5.326 -3.813 1.00 75.88 92 VAL A CA 1
ATOM 693 C C . VAL A 1 92 ? 13.808 6.100 -3.800 1.00 75.88 92 VAL A C 1
ATOM 695 O O . VAL A 1 92 ? 13.913 7.173 -3.208 1.00 75.88 92 VAL A O 1
ATOM 698 N N . GLY A 1 93 ? 14.838 5.555 -4.449 1.00 73.00 93 GLY A N 1
ATOM 699 C CA . GLY A 1 93 ? 16.187 6.121 -4.377 1.00 73.00 93 GLY A CA 1
ATOM 700 C C . GLY A 1 93 ? 16.688 6.156 -2.930 1.00 73.00 93 GLY A C 1
ATOM 701 O O . GLY A 1 93 ? 16.754 5.123 -2.270 1.00 73.00 93 GLY A O 1
ATOM 702 N N . ALA A 1 94 ? 17.027 7.345 -2.422 1.00 69.56 94 ALA A N 1
ATOM 703 C CA . ALA A 1 94 ? 17.382 7.521 -1.013 1.00 69.56 94 ALA A CA 1
ATOM 704 C C . ALA A 1 94 ? 16.156 7.647 -0.086 1.00 69.56 94 ALA A C 1
ATOM 706 O O . ALA A 1 94 ? 16.324 7.566 1.128 1.00 69.56 94 ALA A O 1
ATOM 707 N N . GLY A 1 95 ? 14.957 7.839 -0.637 1.00 77.12 95 GLY A N 1
ATOM 708 C CA . GLY A 1 95 ? 13.736 8.222 0.063 1.00 77.12 95 GLY A CA 1
ATOM 709 C C . GLY A 1 95 ? 12.708 7.114 0.273 1.00 77.12 95 GLY A C 1
ATOM 710 O O . GLY A 1 95 ? 12.944 5.935 -0.017 1.00 77.12 95 GLY A O 1
ATOM 711 N N . VAL A 1 96 ? 11.538 7.526 0.765 1.00 81.25 96 VAL A N 1
ATOM 712 C CA . VAL A 1 96 ? 10.349 6.676 0.926 1.00 81.25 96 VAL A CA 1
ATOM 713 C C . VAL A 1 96 ? 9.206 7.230 0.083 1.00 81.25 96 VAL A C 1
ATOM 715 O O . VAL A 1 96 ? 8.873 8.403 0.172 1.00 81.25 96 VAL A O 1
ATOM 718 N N . GLY A 1 97 ? 8.611 6.370 -0.731 1.00 85.69 97 GLY A N 1
ATOM 719 C CA . GLY A 1 97 ? 7.399 6.598 -1.494 1.00 85.69 97 GLY A CA 1
ATOM 720 C C . GLY A 1 97 ? 6.160 6.185 -0.700 1.00 85.69 97 GLY A C 1
ATOM 721 O O . GLY A 1 97 ? 6.100 5.046 -0.237 1.00 85.69 97 GLY A O 1
ATOM 722 N N . LEU A 1 98 ? 5.158 7.056 -0.573 1.00 90.00 98 LEU A N 1
ATOM 723 C CA . LEU A 1 98 ? 3.842 6.706 -0.033 1.00 90.00 98 LEU A CA 1
ATOM 724 C C . LEU A 1 98 ? 2.772 6.791 -1.117 1.00 90.00 98 LEU A C 1
ATOM 726 O O . LEU A 1 98 ? 2.671 7.797 -1.813 1.00 90.00 98 LEU A O 1
ATOM 730 N N . THR A 1 99 ? 1.929 5.767 -1.216 1.00 91.50 99 THR A N 1
ATOM 731 C CA . THR A 1 99 ? 0.712 5.805 -2.037 1.00 91.50 99 THR A CA 1
ATOM 732 C C . THR A 1 99 ? -0.490 5.439 -1.190 1.00 91.50 99 THR A C 1
ATOM 734 O O . THR A 1 99 ? -0.576 4.305 -0.732 1.00 91.50 99 THR A O 1
ATOM 737 N N . LEU A 1 100 ? -1.442 6.351 -0.997 1.00 92.19 100 LEU A N 1
ATOM 738 C CA . LEU A 1 100 ? -2.716 6.030 -0.343 1.00 92.19 100 LEU A CA 1
ATOM 739 C C . LEU A 1 100 ? -3.812 5.877 -1.389 1.00 92.19 100 LEU A C 1
ATOM 741 O O . LEU A 1 100 ? -3.972 6.760 -2.229 1.00 92.19 100 LEU A O 1
ATOM 745 N N . GLY A 1 101 ? -4.609 4.820 -1.290 1.00 90.62 101 GLY A N 1
ATOM 746 C CA . GLY A 1 101 ? -5.775 4.652 -2.140 1.00 90.62 101 GLY A CA 1
ATOM 747 C C . GLY A 1 101 ? -6.932 3.928 -1.486 1.00 90.62 101 GLY A C 1
ATOM 748 O O . GLY A 1 101 ? -6.793 3.288 -0.446 1.00 90.62 101 GLY A O 1
ATOM 749 N N . ARG A 1 102 ? -8.106 4.088 -2.090 1.00 88.56 102 ARG A N 1
ATOM 750 C CA . ARG A 1 102 ? -9.382 3.631 -1.539 1.00 88.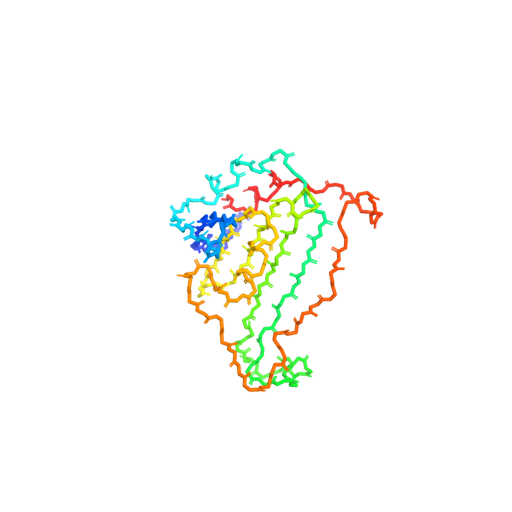56 102 ARG A CA 1
ATOM 751 C C . ARG A 1 102 ? -9.893 2.395 -2.274 1.00 88.56 102 ARG A C 1
ATOM 753 O O . ARG A 1 102 ? -9.788 2.306 -3.492 1.00 88.56 102 ARG A O 1
ATOM 760 N N . GLY A 1 103 ? -10.491 1.473 -1.524 1.00 84.06 103 GLY A N 1
ATOM 761 C CA . GLY A 1 103 ? -11.114 0.259 -2.046 1.00 84.06 103 GLY A CA 1
ATOM 762 C C . GLY A 1 103 ? -10.120 -0.830 -2.455 1.00 84.06 103 GLY A C 1
ATOM 763 O O . GLY A 1 103 ? -8.902 -0.655 -2.411 1.00 84.06 103 GLY A O 1
ATOM 764 N N . SER A 1 104 ? -10.655 -1.981 -2.865 1.00 78.19 104 SER A N 1
ATOM 765 C CA . SER A 1 104 ? -9.879 -3.178 -3.227 1.00 78.19 104 SER A CA 1
ATOM 766 C C . SER A 1 104 ? -9.042 -3.003 -4.499 1.00 78.19 104 SER A C 1
ATOM 768 O O . SER A 1 104 ? -7.945 -3.555 -4.610 1.00 78.19 104 SER A O 1
ATOM 770 N N . ALA A 1 105 ? -9.520 -2.192 -5.445 1.00 83.69 105 ALA A N 1
ATOM 771 C CA . ALA A 1 105 ? -8.804 -1.892 -6.680 1.00 83.69 105 ALA A CA 1
ATOM 772 C C . ALA A 1 105 ? -7.488 -1.130 -6.422 1.00 83.69 105 ALA A C 1
ATOM 774 O O . ALA A 1 105 ? -6.514 -1.334 -7.145 1.00 83.69 105 ALA A O 1
ATOM 775 N N . ALA A 1 106 ? -7.411 -0.338 -5.344 1.00 85.44 106 ALA A N 1
ATOM 776 C CA . ALA A 1 106 ? -6.177 0.335 -4.941 1.00 85.44 106 ALA A CA 1
ATOM 777 C C . ALA A 1 106 ? -5.065 -0.652 -4.565 1.00 85.44 106 ALA A C 1
ATOM 779 O O . ALA A 1 106 ? -3.931 -0.477 -5.005 1.00 85.44 106 ALA A O 1
ATOM 780 N N . GLY A 1 107 ? -5.388 -1.721 -3.828 1.00 83.44 107 GLY A N 1
ATOM 781 C CA . GLY A 1 107 ? -4.421 -2.775 -3.514 1.00 83.44 107 GLY A CA 1
ATOM 782 C C . GLY A 1 107 ? -3.852 -3.404 -4.787 1.00 83.44 107 GLY A C 1
ATOM 783 O O . GLY A 1 107 ? -2.638 -3.466 -4.959 1.00 83.44 107 GLY A O 1
ATOM 784 N N . SER A 1 108 ? -4.724 -3.765 -5.735 1.00 83.69 108 SER A N 1
ATOM 785 C CA . SER A 1 108 ? -4.305 -4.318 -7.033 1.00 83.69 108 SER A CA 1
ATOM 786 C C . SER A 1 108 ? -3.418 -3.345 -7.816 1.00 83.69 108 SER A C 1
ATOM 788 O O . SER A 1 108 ? -2.366 -3.739 -8.317 1.00 83.69 108 SER A O 1
ATOM 790 N N . TYR A 1 109 ? -3.784 -2.063 -7.865 1.00 86.56 109 TYR A N 1
ATOM 791 C CA . TYR A 1 109 ? -2.972 -1.027 -8.499 1.00 86.56 109 TYR A CA 1
ATOM 792 C C . TYR A 1 109 ? -1.576 -0.924 -7.864 1.00 86.56 109 TYR A C 1
ATOM 794 O O . TYR A 1 109 ? -0.579 -0.966 -8.576 1.00 86.56 109 TYR A O 1
ATOM 802 N N . MET A 1 110 ? -1.477 -0.877 -6.533 1.00 88.25 110 MET A N 1
ATOM 803 C CA . MET A 1 110 ? -0.199 -0.739 -5.812 1.00 88.25 110 MET A CA 1
ATOM 804 C C . MET A 1 110 ? 0.733 -1.947 -5.990 1.00 88.25 110 MET A C 1
ATOM 806 O O . MET A 1 110 ? 1.954 -1.805 -5.925 1.00 88.25 110 MET A O 1
ATOM 810 N N . THR A 1 111 ? 0.182 -3.138 -6.257 1.00 84.88 111 THR A N 1
ATOM 811 C CA . THR A 1 111 ? 0.998 -4.307 -6.638 1.00 84.88 111 THR A CA 1
ATOM 812 C C . THR A 1 111 ? 1.554 -4.217 -8.057 1.00 84.88 111 THR A C 1
ATOM 814 O O . THR A 1 111 ? 2.563 -4.850 -8.369 1.00 84.88 111 THR A O 1
ATOM 817 N N . ALA A 1 112 ? 0.893 -3.458 -8.930 1.00 83.50 112 ALA A N 1
ATOM 818 C CA . ALA A 1 112 ? 1.220 -3.345 -10.343 1.00 83.50 112 ALA A CA 1
ATOM 819 C C . ALA A 1 112 ? 2.110 -2.140 -10.655 1.00 83.50 112 ALA A C 1
ATOM 821 O O . ALA A 1 112 ? 2.978 -2.249 -11.516 1.00 83.50 112 ALA A O 1
ATOM 822 N N . PHE A 1 113 ? 1.912 -1.030 -9.950 1.00 85.44 113 PHE A N 1
ATOM 823 C CA . PHE A 1 113 ? 2.552 0.250 -10.219 1.00 85.44 113 PHE A CA 1
ATOM 824 C C . PHE A 1 113 ? 3.257 0.777 -8.970 1.00 85.44 113 PHE A C 1
ATOM 826 O O . PHE A 1 113 ? 2.821 0.529 -7.841 1.00 85.44 113 PHE A O 1
ATOM 833 N N . ASP A 1 114 ? 4.369 1.473 -9.176 1.00 86.06 114 ASP A N 1
ATOM 834 C CA . ASP A 1 114 ? 5.090 2.168 -8.114 1.00 86.06 114 ASP A CA 1
ATOM 835 C C . ASP A 1 114 ? 4.440 3.516 -7.757 1.00 86.06 114 ASP A C 1
ATOM 837 O O . ASP A 1 114 ? 3.470 3.961 -8.383 1.00 86.06 114 ASP A O 1
ATOM 841 N N . VAL A 1 115 ? 4.985 4.187 -6.741 1.00 84.75 115 VAL A N 1
ATOM 842 C CA . VAL A 1 115 ? 4.526 5.498 -6.270 1.00 84.75 115 VAL A CA 1
ATOM 843 C C . VAL A 1 115 ? 4.546 6.534 -7.380 1.00 84.75 115 VAL A C 1
ATOM 845 O O . VAL A 1 115 ? 3.749 7.466 -7.325 1.00 84.75 115 VAL A O 1
ATOM 848 N N . ARG A 1 116 ? 5.414 6.372 -8.390 1.00 82.44 116 ARG A N 1
ATOM 849 C CA . ARG A 1 116 ? 5.575 7.248 -9.560 1.00 82.44 116 ARG A CA 1
ATOM 850 C C . ARG A 1 116 ? 4.576 6.926 -10.671 1.00 82.44 116 ARG A C 1
ATOM 852 O O . ARG A 1 116 ? 4.414 7.730 -11.587 1.00 82.44 116 ARG A O 1
ATOM 859 N N . GLY A 1 117 ? 3.849 5.818 -10.555 1.00 81.94 117 GLY A N 1
ATOM 860 C CA . GLY A 1 117 ? 2.925 5.309 -11.562 1.00 81.94 117 GLY A CA 1
ATOM 861 C C . GLY A 1 117 ? 3.618 4.524 -12.674 1.00 81.94 117 GLY A C 1
ATOM 862 O O . GLY A 1 117 ? 2.968 4.195 -13.664 1.00 81.94 117 GLY A O 1
ATOM 863 N N . ALA A 1 118 ? 4.910 4.220 -12.537 1.00 84.00 118 ALA A N 1
ATOM 864 C CA . ALA A 1 118 ? 5.588 3.325 -13.457 1.00 84.00 118 ALA A CA 1
ATOM 865 C C . ALA A 1 118 ? 5.171 1.883 -13.161 1.00 84.00 118 ALA A C 1
ATOM 867 O O . ALA A 1 118 ? 5.006 1.486 -12.003 1.00 84.00 118 ALA A O 1
ATOM 868 N N . GLU A 1 119 ? 4.981 1.090 -14.214 1.00 82.44 119 GLU A N 1
ATOM 869 C CA . GLU A 1 119 ? 4.708 -0.330 -14.040 1.00 82.44 119 GLU A CA 1
ATOM 870 C C . GLU A 1 119 ? 5.917 -0.987 -13.378 1.00 82.44 119 GLU A C 1
ATOM 872 O O . GLU A 1 119 ? 7.064 -0.844 -13.811 1.00 82.44 119 GLU A O 1
ATOM 877 N N . ARG A 1 120 ? 5.650 -1.703 -12.292 1.00 79.31 120 ARG A N 1
ATOM 878 C CA . ARG A 1 120 ? 6.675 -2.427 -11.565 1.00 79.31 120 ARG A CA 1
ATOM 879 C C . ARG A 1 120 ? 7.273 -3.507 -12.479 1.00 79.31 120 ARG A C 1
ATOM 881 O O . ARG A 1 120 ? 6.506 -4.187 -13.163 1.00 79.31 120 ARG A O 1
ATOM 888 N N . PRO A 1 121 ? 8.600 -3.732 -12.470 1.00 68.31 121 PRO A N 1
ATOM 889 C CA . PRO A 1 121 ? 9.233 -4.735 -13.320 1.00 68.31 121 PRO A CA 1
ATOM 890 C C . PRO A 1 121 ? 8.569 -6.111 -13.184 1.00 68.31 121 PRO A C 1
ATOM 892 O O . PRO A 1 121 ? 8.530 -6.707 -12.106 1.00 68.31 121 PRO A O 1
ATOM 895 N N . ARG A 1 122 ? 8.044 -6.627 -14.298 1.00 61.41 122 ARG A N 1
ATOM 896 C CA . ARG A 1 122 ? 7.448 -7.964 -14.406 1.00 61.41 122 ARG A CA 1
ATOM 897 C C . ARG A 1 122 ? 8.333 -8.809 -15.313 1.00 61.41 122 ARG A C 1
ATOM 899 O O . ARG A 1 122 ? 8.163 -8.819 -16.526 1.00 61.41 122 ARG A O 1
ATOM 906 N N . GLY A 1 123 ? 9.315 -9.490 -14.729 1.00 51.00 123 GLY A N 1
ATOM 907 C CA . GLY A 1 123 ? 10.116 -10.466 -15.467 1.00 51.00 123 GLY A CA 1
ATOM 908 C C . GLY A 1 123 ? 9.315 -11.735 -15.815 1.00 51.00 123 GLY A C 1
ATOM 909 O O . GLY A 1 123 ? 8.299 -12.013 -15.171 1.00 51.00 123 GLY A O 1
ATOM 910 N N . PRO A 1 124 ? 9.789 -12.547 -16.782 1.00 47.22 124 PRO A N 1
ATOM 911 C CA . PRO A 1 124 ? 9.172 -13.830 -17.146 1.00 47.22 124 PRO A CA 1
ATOM 912 C C . PRO A 1 124 ? 9.185 -14.862 -16.000 1.00 47.22 124 PRO A C 1
ATOM 914 O O . PRO A 1 124 ? 8.397 -15.802 -16.011 1.00 47.22 124 PRO A O 1
ATOM 917 N N . ALA A 1 125 ? 10.027 -14.663 -14.980 1.00 41.97 125 ALA A N 1
ATOM 918 C CA . ALA A 1 125 ? 10.122 -15.487 -13.775 1.00 41.97 125 ALA A CA 1
ATOM 919 C C . ALA A 1 125 ? 9.474 -14.794 -12.557 1.00 41.97 125 ALA A C 1
ATOM 921 O O . ALA A 1 125 ? 10.164 -14.360 -11.636 1.00 41.97 125 ALA A O 1
ATOM 922 N N . ARG A 1 126 ? 8.140 -14.653 -12.554 1.00 53.50 126 ARG A N 1
ATOM 923 C CA . ARG A 1 126 ? 7.380 -14.195 -11.370 1.00 53.50 126 ARG A CA 1
ATOM 924 C C . ARG A 1 126 ? 7.713 -15.058 -10.128 1.00 53.50 126 ARG A C 1
ATOM 926 O O . ARG A 1 126 ? 7.927 -16.255 -10.304 1.00 53.50 126 ARG A O 1
ATOM 933 N N . PRO A 1 127 ? 7.656 -14.518 -8.891 1.00 50.34 127 PRO A N 1
ATOM 934 C CA . PRO A 1 127 ? 6.948 -13.290 -8.527 1.00 50.34 127 PRO A CA 1
ATOM 935 C C . PRO A 1 127 ? 7.822 -12.292 -7.740 1.00 50.34 127 PRO A C 1
ATOM 937 O O . PRO A 1 127 ? 8.877 -12.635 -7.212 1.00 50.34 127 PRO A O 1
ATOM 940 N N . ALA A 1 128 ? 7.341 -11.055 -7.573 1.00 56.12 128 ALA A N 1
ATOM 941 C CA . ALA A 1 128 ? 7.628 -10.372 -6.314 1.00 56.12 128 ALA A CA 1
ATOM 942 C C . ALA A 1 128 ? 7.262 -11.373 -5.210 1.00 56.12 128 ALA A C 1
ATOM 944 O O . ALA A 1 128 ? 6.123 -11.834 -5.201 1.00 56.12 128 ALA A O 1
ATOM 945 N N . LEU A 1 129 ? 8.204 -11.799 -4.369 1.00 59.84 129 LEU A N 1
ATOM 946 C CA . LEU A 1 129 ? 7.883 -12.678 -3.252 1.00 59.84 129 LEU A CA 1
ATOM 947 C C . LEU A 1 129 ? 6.824 -11.956 -2.428 1.00 59.84 129 LEU A C 1
ATOM 949 O O . LEU A 1 129 ? 7.106 -10.935 -1.800 1.00 59.84 129 LEU A O 1
ATOM 953 N N . VAL A 1 130 ? 5.592 -12.449 -2.532 1.00 67.75 130 VAL A N 1
ATOM 954 C CA . VAL A 1 130 ? 4.464 -11.962 -1.756 1.00 67.75 130 VAL A CA 1
ATOM 955 C C . VAL A 1 130 ? 4.558 -12.697 -0.440 1.00 67.75 130 VAL A C 1
ATOM 957 O O . VAL A 1 130 ? 4.366 -13.913 -0.380 1.00 67.75 130 VAL A O 1
ATOM 960 N N . HIS A 1 131 ? 4.910 -11.974 0.613 1.00 68.12 131 HIS A N 1
ATOM 961 C CA . HIS A 1 131 ? 4.828 -12.532 1.948 1.00 68.12 131 HIS A CA 1
ATOM 962 C C . HIS A 1 131 ? 3.358 -12.794 2.287 1.00 68.12 131 HIS A C 1
ATOM 964 O O . HIS A 1 131 ? 2.460 -12.103 1.805 1.00 68.12 131 HIS A O 1
ATOM 970 N N . LEU A 1 132 ? 3.097 -13.813 3.108 1.00 78.00 132 LEU A N 1
ATOM 971 C CA . LEU A 1 132 ? 1.740 -14.081 3.574 1.00 78.00 132 LEU A CA 1
ATOM 972 C C . LEU A 1 132 ? 1.170 -12.832 4.250 1.00 78.00 132 LEU A C 1
ATOM 974 O O . LEU A 1 132 ? 1.863 -12.149 5.004 1.00 78.00 132 LEU A O 1
ATOM 978 N N . ARG A 1 133 ? -0.109 -12.552 3.987 1.00 85.12 133 ARG A N 1
ATOM 979 C CA . ARG A 1 133 ? -0.824 -11.468 4.654 1.00 85.12 133 ARG A CA 1
ATOM 980 C C . ARG A 1 133 ? -0.801 -11.697 6.159 1.00 85.12 133 ARG A C 1
ATOM 982 O O . ARG A 1 133 ? -1.345 -12.682 6.655 1.00 85.12 133 ARG A O 1
ATOM 989 N N . CYS A 1 134 ? -0.259 -10.728 6.878 1.00 86.88 134 CYS A N 1
ATOM 990 C CA . CYS A 1 134 ? -0.247 -10.717 8.329 1.00 86.88 134 CYS A CA 1
ATOM 991 C C . CYS A 1 134 ? -1.424 -9.882 8.835 1.00 86.88 134 CYS A C 1
ATOM 993 O O . CYS A 1 134 ? -1.574 -8.719 8.458 1.00 86.88 134 CYS A O 1
ATOM 995 N N . GLY A 1 135 ? -2.266 -10.466 9.691 1.00 88.12 135 GLY A N 1
ATOM 996 C CA . GLY A 1 135 ? -3.324 -9.728 10.381 1.00 88.12 135 GLY A CA 1
ATOM 997 C C . GLY A 1 135 ? -2.747 -8.800 11.450 1.00 88.12 135 GLY A C 1
ATOM 998 O O . GLY A 1 135 ? -1.787 -9.155 12.129 1.00 88.12 135 GLY A O 1
ATOM 999 N N . LEU A 1 136 ? -3.343 -7.618 11.614 1.00 88.31 136 LEU A N 1
ATOM 1000 C CA . LEU A 1 136 ? -2.963 -6.646 12.640 1.00 88.31 136 LEU A CA 1
ATOM 1001 C C . LEU A 1 136 ? -4.142 -6.320 13.563 1.00 88.31 136 LEU A C 1
ATOM 1003 O O . LEU A 1 136 ? -5.313 -6.429 13.191 1.00 88.31 136 LEU A O 1
ATOM 1007 N N . GLY A 1 137 ? -3.816 -5.869 14.774 1.00 87.12 137 GLY A N 1
ATOM 1008 C CA . GLY A 1 137 ? -4.788 -5.454 15.778 1.00 87.12 137 GLY A CA 1
ATOM 1009 C C . GLY A 1 137 ? -5.374 -6.600 16.614 1.00 87.12 137 GLY A C 1
ATOM 1010 O O . GLY A 1 137 ? -4.923 -7.743 16.524 1.00 87.12 137 GLY A O 1
ATOM 1011 N N . PRO A 1 138 ? -6.391 -6.302 17.448 1.00 84.31 138 PRO A N 1
ATOM 1012 C CA . PRO A 1 138 ? -6.838 -7.218 18.502 1.00 84.31 138 PRO A CA 1
ATOM 1013 C C . PRO A 1 138 ? -7.340 -8.572 17.997 1.00 84.31 138 PRO A C 1
ATOM 1015 O O . PRO A 1 138 ? -7.141 -9.582 18.659 1.00 84.31 138 PRO A O 1
ATOM 1018 N N . GLY A 1 139 ? -7.940 -8.610 16.801 1.00 81.88 139 GLY A N 1
ATOM 1019 C CA . GLY A 1 139 ? -8.386 -9.859 16.172 1.00 81.88 139 GLY A CA 1
ATOM 1020 C C . GLY A 1 139 ? -7.245 -10.804 15.776 1.00 81.88 139 GLY A C 1
ATOM 1021 O O . GLY A 1 139 ? -7.493 -11.981 15.552 1.00 81.88 139 GLY A O 1
ATOM 1022 N N . ALA A 1 140 ? -6.008 -10.305 15.719 1.00 84.12 140 ALA A N 1
ATOM 1023 C CA . ALA A 1 140 ? -4.788 -11.082 15.511 1.00 84.12 140 ALA A CA 1
ATOM 1024 C C . ALA A 1 140 ? -3.964 -11.244 16.808 1.00 84.12 140 ALA A C 1
ATOM 1026 O O . ALA A 1 140 ? -2.806 -11.643 16.751 1.00 84.12 140 ALA A O 1
ATOM 1027 N N . GLY A 1 141 ? -4.523 -10.889 17.974 1.00 86.50 141 GLY A N 1
ATOM 1028 C CA . GLY A 1 141 ? -3.808 -10.910 19.256 1.00 86.50 141 GLY A CA 1
ATOM 1029 C C . GLY A 1 141 ? -2.782 -9.783 19.433 1.00 86.50 141 GLY A C 1
ATOM 1030 O O . GLY A 1 141 ? -1.962 -9.842 20.344 1.00 86.50 141 GLY A O 1
ATOM 1031 N N . LEU A 1 142 ? -2.813 -8.753 18.579 1.00 87.94 142 LEU A N 1
ATOM 1032 C CA . LEU A 1 142 ? -1.859 -7.642 18.588 1.00 87.94 142 LEU A CA 1
ATOM 1033 C C . LEU A 1 142 ? -2.506 -6.330 19.072 1.00 87.94 142 LEU A C 1
ATOM 1035 O O . LEU A 1 142 ? -3.718 -6.138 18.930 1.00 87.94 142 LEU A O 1
ATOM 1039 N N . PRO A 1 143 ? -1.726 -5.369 19.600 1.00 85.50 143 PRO A N 1
ATOM 1040 C CA . PRO A 1 143 ? -2.236 -4.037 19.908 1.00 85.50 143 PRO A CA 1
ATOM 1041 C C . PRO A 1 143 ? -2.823 -3.345 18.672 1.00 85.50 143 PRO A C 1
ATOM 1043 O O . PRO A 1 143 ? -2.369 -3.535 17.543 1.00 85.50 143 PRO A O 1
ATOM 1046 N N . ARG A 1 144 ? -3.832 -2.492 18.879 1.00 88.06 144 ARG A N 1
ATOM 1047 C CA . ARG A 1 144 ? -4.389 -1.669 17.798 1.00 88.06 144 ARG A CA 1
ATOM 1048 C C . ARG A 1 144 ? -3.386 -0.585 17.399 1.00 88.06 144 ARG A C 1
ATOM 1050 O O . ARG A 1 144 ? -3.083 0.292 18.204 1.00 88.06 144 ARG A O 1
ATOM 1057 N N . VAL A 1 145 ? -2.951 -0.597 16.140 1.00 85.81 145 VAL A N 1
ATOM 1058 C CA . VAL A 1 145 ? -2.071 0.432 15.569 1.00 85.81 145 VAL A CA 1
ATOM 1059 C C . VAL A 1 145 ? -2.906 1.416 14.748 1.00 85.81 145 VAL A C 1
ATOM 1061 O O . VAL A 1 145 ? -3.566 1.028 13.784 1.00 85.81 145 VAL A O 1
ATOM 1064 N N . ARG A 1 146 ? -2.908 2.691 15.152 1.00 89.50 146 ARG A N 1
ATOM 1065 C CA . ARG A 1 146 ? -3.631 3.772 14.461 1.00 89.50 146 ARG A CA 1
ATOM 1066 C C . ARG A 1 146 ? -2.770 4.396 13.372 1.00 89.50 146 ARG A C 1
ATOM 1068 O O . ARG A 1 146 ? -1.560 4.512 13.556 1.00 89.50 146 ARG A O 1
ATOM 1075 N N . VAL A 1 147 ? -3.395 4.904 12.313 1.00 86.25 147 VAL A N 1
ATOM 1076 C CA . VAL A 1 147 ? -2.680 5.628 11.248 1.00 86.25 147 VAL A CA 1
ATOM 1077 C C . VAL A 1 147 ? -1.952 6.863 11.784 1.00 86.25 147 VAL A C 1
ATOM 1079 O O . VAL A 1 147 ? -0.815 7.102 11.400 1.00 86.25 147 VAL A O 1
ATOM 1082 N N . ALA A 1 148 ? -2.518 7.584 12.759 1.00 84.19 148 ALA A N 1
ATOM 1083 C CA . ALA A 1 148 ? -1.839 8.719 13.399 1.00 84.19 148 ALA A CA 1
ATOM 1084 C C . ALA A 1 148 ? -0.481 8.360 14.051 1.00 84.19 148 ALA A C 1
ATOM 1086 O O . ALA A 1 148 ? 0.339 9.236 14.309 1.00 84.19 148 ALA A O 1
ATOM 1087 N N . ALA A 1 149 ? -0.217 7.077 14.337 1.00 80.94 149 ALA A N 1
ATOM 1088 C CA . ALA A 1 149 ? 1.093 6.645 14.820 1.00 80.94 149 ALA A CA 1
ATOM 1089 C C . ALA A 1 149 ? 2.175 6.708 13.729 1.00 80.94 149 ALA A C 1
ATOM 1091 O O . ALA A 1 149 ? 3.341 6.893 14.070 1.00 80.94 149 ALA A O 1
ATOM 1092 N N . LEU A 1 150 ? 1.784 6.584 12.456 1.00 78.69 150 LEU A N 1
ATOM 1093 C CA . LEU A 1 150 ? 2.670 6.673 11.298 1.00 78.69 150 LEU A CA 1
ATOM 1094 C C . LEU A 1 150 ? 3.098 8.118 11.017 1.00 78.69 150 LEU A C 1
ATOM 1096 O O . LEU A 1 150 ? 4.237 8.337 10.635 1.00 78.69 150 LEU A O 1
ATOM 1100 N N . GLU A 1 151 ? 2.238 9.110 11.266 1.00 71.88 151 GLU A N 1
ATOM 1101 C CA . GLU A 1 151 ? 2.601 10.531 11.115 1.00 71.88 151 GLU A CA 1
ATOM 1102 C C . GLU A 1 151 ? 3.840 10.886 11.949 1.00 71.88 151 GLU A C 1
ATOM 1104 O O . GLU A 1 151 ? 4.743 11.547 11.458 1.00 71.88 151 GLU A O 1
ATOM 1109 N N . ARG A 1 152 ? 3.946 10.353 13.176 1.00 70.69 152 ARG A N 1
ATOM 1110 C CA . ARG A 1 152 ? 5.127 10.548 14.038 1.00 70.69 152 ARG A CA 1
ATOM 1111 C C . ARG A 1 152 ? 6.414 9.931 13.495 1.00 70.69 152 ARG A C 1
ATOM 1113 O O . ARG A 1 152 ? 7.480 10.268 13.983 1.00 70.69 152 ARG A O 1
ATOM 1120 N N . TRP A 1 153 ? 6.309 8.964 12.590 1.00 68.06 153 TRP A N 1
ATOM 1121 C CA . TRP A 1 153 ? 7.461 8.339 11.939 1.00 68.06 153 TRP A CA 1
ATOM 1122 C C . TRP A 1 153 ? 7.866 9.070 10.657 1.00 68.06 153 TRP A C 1
ATOM 1124 O O . TRP A 1 153 ? 8.962 8.845 10.157 1.00 68.06 153 TRP A O 1
ATOM 1134 N N . LEU A 1 154 ? 6.963 9.883 10.106 1.00 67.44 154 LEU A N 1
ATOM 1135 C CA . LEU A 1 154 ? 7.146 10.612 8.853 1.00 67.44 154 LEU A CA 1
ATOM 1136 C C . LEU A 1 154 ? 7.517 12.090 9.072 1.00 67.44 154 LEU A C 1
ATOM 1138 O O . LEU A 1 154 ? 7.893 12.744 8.102 1.00 67.44 154 LEU A O 1
ATOM 1142 N N . ALA A 1 155 ? 7.384 12.590 10.306 1.00 60.62 155 ALA A N 1
ATOM 1143 C CA . ALA A 1 155 ? 7.816 13.913 10.765 1.00 60.62 155 ALA A CA 1
ATOM 1144 C C . ALA A 1 155 ? 9.276 13.894 11.238 1.00 60.62 155 ALA A C 1
ATOM 1146 O O . ALA A 1 155 ? 9.983 14.893 10.982 1.00 60.62 155 ALA A O 1
#

pLDDT: mean 74.98, std 15.05, range [39.16, 93.88]

Secondary structure (DSSP, 8-state):
-PPPP-PPPPPPEEEEEEEEEEETTEEEEEEEE--HHHHHGGGTT-BEEEEEEEEE-SSTTGGG-GGG----EEEEEEEETTTTEEEEEEEETTEEEEEEEEHHHHHHHHHHB-TTSPBPP--SS---EEPPPEE-SGGGTSPPPBTHHHHHHH-

Radius of gyration: 16.92 Å; chains: 1; bounding box: 48×34×46 Å

Sequence (155 aa):
AGAPGAGPAPREVECSRVEVELGDQGCLVRRRAACAEALLRDVRGSSFTGYVEYRQHLCPFAHHLPALGLPVHSFGILEIDRGAWHLCVESVGAGVGLTLGRGSAAGSYMTAFDVRGAERPRGPARPALVHLRCGLGPGAGLPRVRVAALERWLA